Protein AF-A0A0B7C3L9-F1 (afdb_monomer)

Secondary structure (DSSP, 8-state):
-HHHHHHHHHHHHHHSS---SSPPPP----PPPHHHHHHHHT---TT-S-SSS---TT---S-----

Mean predicted aligned error: 15.74 Å

Solvent-accessible surface area (backbone atoms only — not comparable to full-atom values): 4703 Å² total; per-residue (Å²): 111,73,64,62,52,55,50,31,48,42,24,43,84,76,66,77,35,91,52,48,77,74,81,78,87,74,88,80,84,78,88,71,55,73,68,56,54,57,61,48,73,74,61,67,54,104,72,72,64,76,67,89,79,59,69,76,80,82,75,72,90,68,76,87,85,82,130

Structure (mmCIF, N/CA/C/O backbone):
data_AF-A0A0B7C3L9-F1
#
_entry.id   AF-A0A0B7C3L9-F1
#
loop_
_atom_site.group_PDB
_atom_site.id
_atom_site.type_symbol
_atom_site.label_atom_id
_atom_site.label_alt_id
_atom_site.label_comp_id
_atom_site.label_asym_id
_atom_site.label_entity_id
_atom_site.label_seq_id
_atom_site.pdbx_PDB_ins_code
_atom_site.Cartn_x
_atom_site.Cartn_y
_atom_site.Cartn_z
_atom_site.occupancy
_atom_site.B_iso_or_equiv
_atom_site.auth_seq_id
_atom_site.auth_comp_id
_atom_site.auth_asym_id
_atom_site.auth_atom_id
_atom_site.pdbx_PDB_model_num
ATOM 1 N N . VAL A 1 1 ? 2.974 -14.004 -19.643 1.00 69.75 1 VAL A N 1
ATOM 2 C CA . VAL A 1 1 ? 3.280 -12.547 -19.608 1.00 69.75 1 VAL A CA 1
ATOM 3 C C . VAL A 1 1 ? 3.235 -11.971 -18.187 1.00 69.75 1 VAL A C 1
ATOM 5 O O . VAL A 1 1 ? 4.241 -11.450 -17.735 1.00 69.75 1 VAL A O 1
ATOM 8 N N . ILE A 1 2 ? 2.147 -12.155 -17.431 1.00 83.62 2 ILE A N 1
ATOM 9 C CA . ILE A 1 2 ? 1.966 -11.672 -16.039 1.00 83.62 2 ILE A CA 1
ATOM 10 C C . ILE A 1 2 ? 3.097 -11.999 -15.040 1.00 83.62 2 ILE A C 1
ATOM 12 O O . ILE A 1 2 ? 3.441 -11.158 -14.207 1.00 83.62 2 ILE A O 1
ATOM 16 N N . CYS A 1 3 ? 3.710 -13.184 -15.128 1.00 85.06 3 CYS A N 1
ATOM 17 C CA . CYS A 1 3 ? 4.819 -13.570 -14.245 1.00 85.06 3 CYS A CA 1
ATOM 18 C C . CYS A 1 3 ? 6.091 -12.740 -14.511 1.00 85.06 3 CYS A C 1
ATOM 20 O O . CYS A 1 3 ? 6.663 -12.174 -13.582 1.00 85.06 3 CYS A O 1
ATOM 22 N N . LEU A 1 4 ? 6.471 -12.574 -15.784 1.00 85.81 4 LEU A N 1
ATOM 23 C CA . LEU A 1 4 ? 7.631 -11.769 -16.188 1.00 85.81 4 LEU A CA 1
ATOM 24 C C . LEU A 1 4 ? 7.461 -10.297 -15.796 1.00 85.81 4 LEU A C 1
ATOM 26 O O . LEU A 1 4 ? 8.388 -9.691 -15.269 1.00 85.81 4 LEU A O 1
ATOM 30 N N . SER A 1 5 ? 6.261 -9.737 -15.969 1.00 84.62 5 SER A N 1
ATOM 31 C CA . SER A 1 5 ? 5.955 -8.370 -15.529 1.00 84.62 5 SER A CA 1
ATOM 32 C C . SER A 1 5 ? 6.034 -8.215 -14.007 1.00 84.62 5 SER A C 1
ATOM 34 O O . SER A 1 5 ? 6.464 -7.180 -13.510 1.00 84.62 5 SER A O 1
ATOM 36 N N . SER A 1 6 ? 5.650 -9.246 -13.250 1.00 83.25 6 SER A N 1
ATOM 37 C CA . SER A 1 6 ? 5.761 -9.246 -11.786 1.00 83.25 6 SER A CA 1
ATOM 38 C C . SER A 1 6 ? 7.213 -9.340 -11.319 1.00 83.25 6 SER A C 1
ATOM 40 O O . SER A 1 6 ? 7.595 -8.651 -10.376 1.00 83.25 6 SER A O 1
ATOM 42 N N . LEU A 1 7 ? 8.036 -10.138 -12.002 1.00 86.38 7 LEU A N 1
ATOM 43 C CA . LEU A 1 7 ? 9.474 -10.219 -11.750 1.00 86.38 7 LEU A CA 1
ATOM 44 C C . LEU A 1 7 ? 10.176 -8.892 -12.070 1.00 86.38 7 LEU A C 1
ATOM 46 O O . LEU A 1 7 ? 10.992 -8.426 -11.279 1.00 86.38 7 LEU A O 1
ATOM 50 N N . ALA A 1 8 ? 9.814 -8.249 -13.183 1.00 87.62 8 ALA A N 1
ATOM 51 C CA . ALA A 1 8 ? 10.403 -6.980 -13.601 1.00 87.62 8 ALA A CA 1
ATOM 52 C C . ALA A 1 8 ? 10.144 -5.833 -12.605 1.00 87.62 8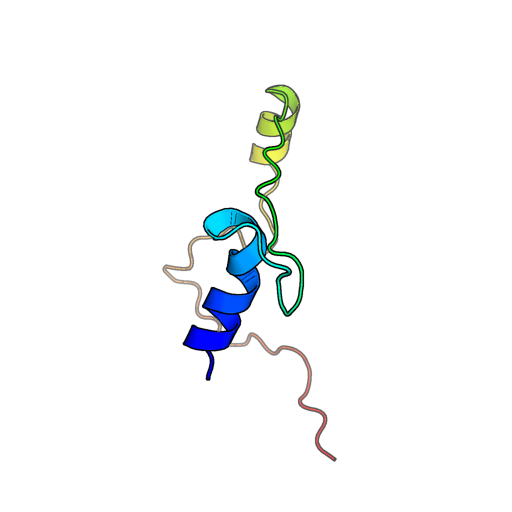 ALA A C 1
ATOM 54 O O . ALA A 1 8 ? 11.011 -4.980 -12.426 1.00 87.62 8 ALA A O 1
ATOM 55 N N . ARG A 1 9 ? 9.007 -5.838 -11.893 1.00 85.44 9 ARG A N 1
ATOM 56 C CA . ARG A 1 9 ? 8.744 -4.886 -10.794 1.00 85.44 9 ARG A CA 1
ATOM 57 C C . ARG A 1 9 ? 9.625 -5.119 -9.562 1.00 85.44 9 ARG A C 1
ATOM 59 O O . ARG A 1 9 ? 9.934 -4.172 -8.848 1.00 85.44 9 ARG A O 1
ATOM 66 N N . LYS A 1 10 ? 10.067 -6.358 -9.327 1.00 85.06 10 LYS A N 1
ATOM 67 C CA . LYS A 1 10 ? 10.943 -6.726 -8.199 1.00 85.06 10 LYS A CA 1
ATOM 68 C C . LYS A 1 10 ? 12.435 -6.600 -8.511 1.00 85.06 10 LYS A C 1
ATOM 70 O O . LYS A 1 10 ? 13.253 -6.787 -7.610 1.00 85.06 10 LYS A O 1
ATOM 75 N N . ALA A 1 11 ? 12.794 -6.276 -9.755 1.00 86.69 11 ALA A N 1
ATOM 76 C CA . ALA A 1 11 ? 14.181 -6.244 -10.209 1.00 86.69 11 ALA A CA 1
ATOM 77 C C . ALA A 1 11 ? 15.058 -5.256 -9.423 1.00 86.69 11 ALA A C 1
ATOM 79 O O . ALA A 1 11 ? 16.205 -5.577 -9.111 1.00 86.69 11 ALA A O 1
ATOM 80 N N . GLU A 1 12 ? 14.497 -4.111 -9.024 1.00 83.50 12 GLU A N 1
ATOM 81 C CA . GLU A 1 12 ? 15.226 -3.104 -8.240 1.00 83.50 12 GLU A CA 1
ATOM 82 C C . GLU A 1 12 ? 15.569 -3.618 -6.846 1.00 83.50 12 GLU A C 1
ATOM 84 O O . GLU A 1 12 ? 16.699 -3.461 -6.397 1.00 83.50 12 GLU A O 1
ATOM 89 N N . LYS A 1 13 ? 14.615 -4.287 -6.187 1.00 82.69 13 LYS A N 1
ATOM 90 C CA . LYS A 1 13 ? 14.779 -4.791 -4.817 1.00 82.69 13 LYS A CA 1
ATOM 91 C C . LYS A 1 13 ? 15.657 -6.041 -4.743 1.00 82.69 13 LYS A C 1
ATOM 93 O O . LYS A 1 13 ? 16.391 -6.201 -3.778 1.00 82.69 13 LYS A O 1
ATOM 98 N N . LEU A 1 14 ? 15.539 -6.949 -5.714 1.00 86.12 14 LEU A N 1
ATOM 99 C CA . LEU A 1 14 ? 16.181 -8.270 -5.653 1.00 86.12 14 LEU A CA 1
ATOM 100 C C . LEU A 1 14 ? 17.509 -8.347 -6.407 1.00 86.12 14 LEU A C 1
ATOM 102 O O . LEU A 1 14 ? 18.357 -9.161 -6.056 1.00 86.12 14 LEU A O 1
ATOM 106 N N . PHE A 1 15 ? 17.685 -7.539 -7.453 1.00 86.62 15 PHE A N 1
ATOM 107 C CA . PHE A 1 15 ? 18.814 -7.672 -8.376 1.00 86.62 15 PHE A CA 1
ATOM 108 C C . PHE A 1 15 ? 19.567 -6.355 -8.603 1.00 86.62 15 PHE A C 1
ATOM 110 O O . PHE A 1 15 ? 20.483 -6.319 -9.425 1.00 86.62 15 PHE A O 1
ATOM 117 N N . SER A 1 16 ? 19.190 -5.271 -7.910 1.00 84.25 16 SER A N 1
ATOM 118 C CA . SER A 1 16 ? 19.772 -3.927 -8.074 1.00 84.25 16 SER A CA 1
ATOM 119 C C . SER A 1 16 ? 19.799 -3.460 -9.538 1.00 84.25 16 SER A C 1
ATOM 121 O O . SER A 1 16 ? 20.688 -2.720 -9.963 1.00 84.25 16 SER A O 1
ATOM 123 N N . LYS A 1 17 ? 18.840 -3.931 -10.345 1.00 84.44 17 LYS A N 1
ATOM 124 C CA . LYS A 1 17 ? 18.647 -3.544 -11.748 1.00 84.44 17 LYS A CA 1
ATOM 125 C C . LYS A 1 17 ? 17.381 -2.711 -11.859 1.00 84.44 17 LYS A C 1
ATOM 127 O O . LYS A 1 17 ? 16.415 -2.986 -11.160 1.00 84.44 17 LYS A O 1
ATOM 132 N N . LYS A 1 18 ? 17.375 -1.736 -12.770 1.00 85.25 18 LYS A N 1
ATOM 133 C CA . LYS A 1 18 ? 16.211 -0.879 -13.026 1.00 85.25 18 LYS A CA 1
ATOM 134 C C . LYS A 1 18 ? 14.958 -1.723 -13.285 1.00 85.25 18 LYS A C 1
ATOM 136 O O . LYS A 1 18 ? 14.980 -2.626 -14.123 1.00 85.25 18 LYS A O 1
ATOM 141 N N . GLY A 1 19 ? 13.888 -1.420 -12.561 1.00 85.56 19 GLY A N 1
ATOM 142 C CA . GLY A 1 19 ? 12.613 -2.115 -12.651 1.00 85.56 19 GLY A CA 1
ATOM 143 C C . GLY A 1 19 ? 11.799 -1.626 -13.838 1.00 85.56 19 GLY A C 1
ATOM 144 O O . GLY A 1 19 ? 12.026 -0.537 -14.370 1.00 85.56 19 GLY A O 1
ATOM 145 N N . LEU A 1 20 ? 10.833 -2.439 -14.261 1.00 83.81 20 LEU A N 1
ATOM 146 C CA . LEU A 1 20 ? 9.882 -2.067 -15.305 1.00 83.81 20 LEU A CA 1
ATOM 147 C C . LEU A 1 20 ? 8.454 -2.166 -14.768 1.00 83.81 20 LEU A C 1
ATOM 149 O O . LEU A 1 20 ? 8.021 -3.224 -14.310 1.00 83.81 20 LEU A O 1
ATOM 153 N N . GLY A 1 21 ? 7.719 -1.061 -14.877 1.00 82.81 21 GLY A N 1
ATOM 154 C CA . GLY A 1 21 ? 6.324 -0.950 -14.462 1.00 82.81 21 GLY A CA 1
ATOM 155 C C . GLY A 1 21 ? 6.119 -0.073 -13.221 1.00 82.81 21 GLY A C 1
ATOM 156 O O . GLY A 1 21 ? 7.070 0.519 -12.713 1.00 82.81 21 GLY A O 1
ATOM 157 N N . PRO A 1 22 ? 4.867 0.047 -12.747 1.00 82.12 22 PRO A N 1
ATOM 158 C CA . PRO A 1 22 ? 4.528 0.878 -11.597 1.00 82.12 22 PRO A CA 1
ATOM 159 C C . PRO A 1 22 ? 5.253 0.428 -10.326 1.00 82.12 22 PRO A C 1
ATOM 161 O O . PRO A 1 22 ? 5.417 -0.776 -10.099 1.00 82.12 22 PRO A O 1
ATOM 164 N N . LYS A 1 23 ? 5.634 1.396 -9.482 1.00 81.81 23 LYS A N 1
ATOM 165 C CA . LYS A 1 23 ? 6.231 1.127 -8.170 1.00 81.81 23 LYS A CA 1
ATOM 166 C C . LYS A 1 23 ? 5.266 0.283 -7.330 1.00 81.81 23 LYS A C 1
ATOM 168 O O . LYS A 1 23 ? 4.077 0.584 -7.251 1.00 81.81 23 LYS A O 1
ATOM 173 N N . GLU A 1 24 ? 5.781 -0.775 -6.705 1.00 80.75 24 GLU A N 1
ATOM 174 C CA . GLU A 1 24 ? 4.993 -1.582 -5.771 1.00 80.75 24 GLU A CA 1
ATOM 175 C C . GLU A 1 2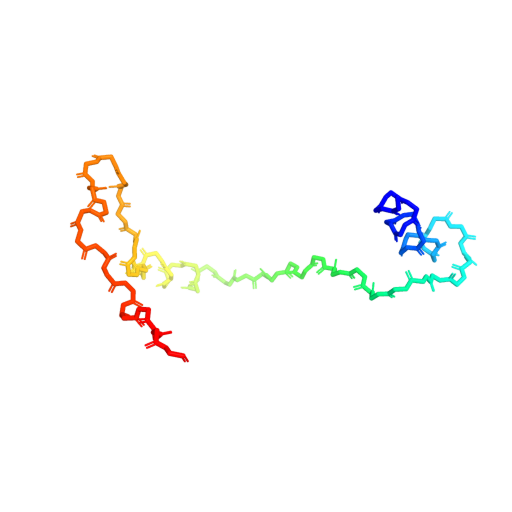4 ? 4.567 -0.742 -4.560 1.00 80.75 24 GLU A C 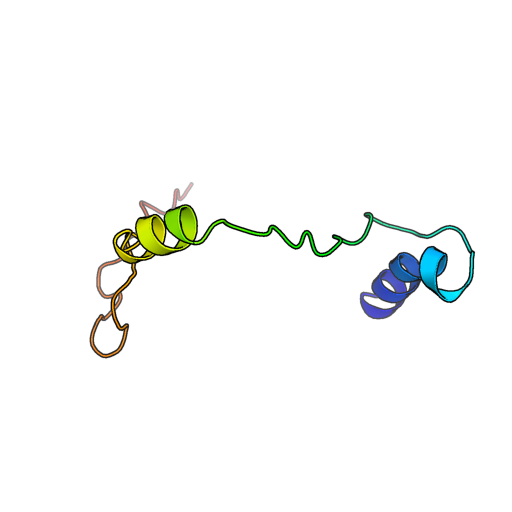1
ATOM 177 O O . GLU A 1 24 ? 5.372 0.016 -4.013 1.00 80.75 24 GLU A O 1
ATOM 182 N N . ALA A 1 25 ? 3.316 -0.902 -4.125 1.00 78.75 25 ALA A N 1
ATOM 183 C CA . ALA A 1 25 ? 2.834 -0.269 -2.907 1.00 78.75 25 ALA A CA 1
ATOM 184 C C . ALA A 1 25 ? 3.616 -0.793 -1.693 1.00 78.75 25 ALA A C 1
ATOM 186 O O . ALA A 1 25 ? 3.827 -1.998 -1.537 1.00 78.75 25 ALA A O 1
ATOM 187 N N . GLU A 1 26 ? 4.036 0.123 -0.830 1.00 79.75 26 GLU A N 1
ATOM 188 C CA . GLU A 1 26 ? 4.676 -0.200 0.440 1.00 79.75 26 GLU A CA 1
ATOM 189 C C . GLU A 1 26 ? 3.615 -0.235 1.544 1.00 79.75 26 GLU A C 1
ATOM 191 O O . GLU A 1 26 ? 2.654 0.539 1.531 1.00 79.75 26 GLU A O 1
ATOM 196 N N . SER A 1 27 ? 3.767 -1.149 2.505 1.00 79.81 27 SER A N 1
ATOM 197 C CA . SER A 1 27 ? 2.862 -1.206 3.650 1.00 79.81 27 SER A CA 1
ATOM 198 C C . SER A 1 27 ? 3.050 0.046 4.506 1.00 79.81 27 SER A C 1
ATOM 200 O O . SER A 1 27 ? 4.074 0.188 5.174 1.00 79.81 27 SER A O 1
ATOM 202 N N . GLN A 1 28 ? 2.058 0.933 4.525 1.00 80.56 28 GLN A N 1
ATOM 203 C CA . GLN A 1 28 ? 2.041 2.059 5.450 1.00 80.56 28 GLN A CA 1
ATOM 204 C C . GLN A 1 28 ? 1.395 1.612 6.763 1.00 80.56 28 GLN A C 1
ATOM 206 O O . GLN A 1 28 ? 0.174 1.670 6.916 1.00 80.56 28 GLN A O 1
ATOM 211 N N . LYS A 1 29 ? 2.213 1.144 7.710 1.00 82.38 29 LYS A N 1
ATOM 212 C CA . LYS A 1 29 ? 1.745 0.909 9.080 1.00 82.38 29 LYS A CA 1
ATOM 213 C C . LYS A 1 29 ? 1.443 2.270 9.704 1.00 82.38 29 LYS A C 1
ATOM 215 O O . LYS A 1 29 ? 2.334 3.106 9.811 1.00 82.38 29 LYS A O 1
ATOM 220 N N . ARG A 1 30 ? 0.172 2.515 10.015 1.00 81.00 30 ARG A N 1
ATOM 221 C CA . ARG A 1 30 ? -0.273 3.699 10.752 1.00 81.00 30 ARG A CA 1
ATOM 222 C C . ARG A 1 30 ? -0.583 3.251 12.168 1.00 81.00 30 ARG A C 1
ATOM 224 O O . ARG A 1 30 ? -1.432 2.380 12.346 1.00 81.00 30 ARG A O 1
ATOM 231 N N . ASP A 1 31 ? 0.110 3.831 13.135 1.00 83.12 31 ASP A N 1
ATOM 232 C CA . ASP A 1 31 ? -0.196 3.628 14.542 1.00 83.12 31 ASP A CA 1
ATOM 233 C C . ASP A 1 31 ? -1.319 4.591 14.931 1.00 83.12 31 ASP A C 1
ATOM 235 O O . ASP A 1 31 ? -1.228 5.800 14.709 1.00 83.12 31 ASP A O 1
ATOM 239 N N . PHE A 1 32 ? -2.407 4.039 15.460 1.00 84.88 32 PHE A N 1
ATOM 240 C CA . PHE A 1 32 ? -3.546 4.807 15.952 1.00 84.88 32 PHE A CA 1
ATOM 241 C C . PHE A 1 32 ? -3.497 4.853 17.474 1.00 84.88 32 PHE A C 1
ATOM 243 O O . PHE A 1 32 ? -3.124 3.869 18.116 1.00 84.88 32 PHE A O 1
ATOM 250 N N . THR A 1 33 ? -3.898 5.977 18.065 1.00 88.00 33 THR A N 1
ATOM 251 C CA . THR A 1 33 ? -3.998 6.059 19.527 1.00 88.00 33 THR A CA 1
ATOM 252 C C . THR A 1 33 ? -5.154 5.196 20.036 1.00 88.00 33 THR A C 1
ATOM 254 O O . THR A 1 33 ? -6.106 4.900 19.305 1.00 88.00 33 THR A O 1
ATOM 257 N N . ASN A 1 34 ? -5.106 4.806 21.312 1.00 82.19 34 ASN A N 1
ATOM 258 C CA . ASN A 1 34 ? -6.184 4.029 21.929 1.00 82.19 34 ASN A CA 1
ATOM 259 C C . ASN A 1 34 ? -7.534 4.759 21.851 1.00 82.19 34 ASN A C 1
ATOM 261 O O . ASN A 1 34 ? -8.573 4.131 21.646 1.00 82.19 34 ASN A O 1
ATOM 265 N N . GLU A 1 35 ? -7.531 6.088 21.955 1.00 81.19 35 GLU A N 1
ATOM 266 C CA . GLU A 1 35 ? -8.729 6.916 21.821 1.00 81.19 35 GLU A CA 1
ATOM 267 C C . GLU A 1 35 ? -9.305 6.858 20.402 1.00 81.19 35 GLU A C 1
ATOM 269 O O . GLU A 1 35 ? -10.521 6.742 20.254 1.00 81.19 35 GLU A O 1
ATOM 274 N N . GLN A 1 36 ? -8.455 6.885 19.368 1.00 81.06 36 GLN A N 1
ATOM 275 C CA . GLN A 1 36 ? -8.872 6.768 17.964 1.00 81.06 36 GLN A CA 1
ATOM 276 C C . GLN A 1 36 ? -9.451 5.384 17.657 1.00 81.06 36 GLN A C 1
ATOM 278 O O . GLN A 1 36 ? -10.492 5.277 17.009 1.00 81.06 36 GLN A O 1
ATOM 283 N N . LEU A 1 37 ? -8.817 4.324 18.165 1.00 82.38 37 LEU A N 1
ATOM 284 C CA . LEU A 1 37 ? -9.321 2.957 18.023 1.00 82.38 37 LEU A CA 1
ATOM 285 C C . LEU A 1 37 ? -10.679 2.792 18.717 1.00 82.38 37 LEU A C 1
ATOM 287 O O . LEU A 1 37 ? -11.602 2.232 18.127 1.00 82.38 37 LEU A O 1
ATOM 291 N N . ARG A 1 38 ? -10.836 3.337 19.931 1.00 80.88 38 ARG A N 1
ATOM 292 C CA . ARG A 1 38 ? -12.102 3.316 20.683 1.00 80.88 38 ARG A CA 1
ATOM 293 C C . ARG A 1 38 ? -13.201 4.121 19.990 1.00 80.88 38 ARG A C 1
ATOM 295 O O . ARG A 1 38 ? -14.338 3.664 19.941 1.00 80.88 38 ARG A O 1
ATOM 302 N N . ALA A 1 39 ? -12.874 5.278 19.414 1.00 80.12 39 ALA A N 1
ATOM 303 C CA . ALA A 1 39 ? -13.818 6.065 18.619 1.00 80.12 39 ALA A CA 1
ATOM 304 C C . ALA A 1 39 ? -14.308 5.300 17.372 1.00 80.12 39 ALA A C 1
ATOM 306 O O . ALA A 1 39 ? -15.465 5.439 16.983 1.00 80.12 39 ALA A O 1
ATOM 307 N N . GLY A 1 40 ? -13.461 4.448 16.785 1.00 76.12 40 GLY A N 1
ATOM 308 C CA . GLY A 1 40 ? -13.814 3.591 15.651 1.00 76.12 40 GLY A CA 1
ATOM 309 C C . GLY A 1 40 ? -14.746 2.423 15.988 1.00 76.12 40 GLY A C 1
ATOM 310 O O . GLY A 1 40 ? -15.484 1.977 15.116 1.00 76.12 40 GLY A O 1
ATOM 311 N N . GLN A 1 41 ? -14.769 1.945 17.238 1.00 75.06 41 GLN A N 1
ATOM 312 C CA . GLN A 1 41 ? -15.594 0.793 17.645 1.00 75.06 41 GLN A CA 1
ATOM 313 C C . GLN A 1 41 ? -17.103 1.056 17.532 1.00 75.06 41 GLN A C 1
ATOM 315 O O . GLN A 1 41 ? -17.873 0.117 17.348 1.00 75.06 41 GLN A O 1
ATOM 320 N N . GLY A 1 42 ? -17.525 2.321 17.626 1.00 69.88 42 GLY A N 1
ATOM 321 C CA . GLY A 1 42 ? -18.922 2.726 17.444 1.00 69.88 42 GLY A CA 1
ATOM 322 C C . GLY A 1 42 ? -19.310 3.013 15.991 1.00 69.88 42 GLY A C 1
ATOM 323 O O . GLY A 1 42 ? -20.491 3.192 15.700 1.00 69.88 42 GLY A O 1
ATOM 324 N N . ILE A 1 43 ? -18.341 3.067 15.070 1.00 69.06 43 ILE A N 1
ATOM 325 C CA . ILE A 1 43 ? -18.581 3.365 13.656 1.00 69.06 43 ILE A CA 1
ATOM 326 C C . ILE A 1 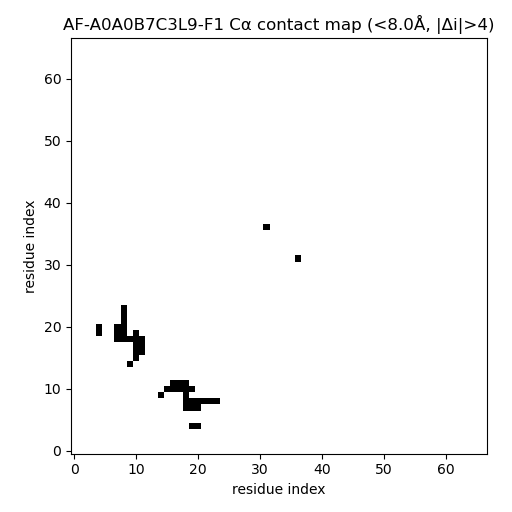43 ? -18.875 2.051 12.932 1.00 69.06 43 ILE A C 1
ATOM 328 O O . ILE A 1 43 ? -18.001 1.379 12.387 1.00 69.06 43 ILE A O 1
ATOM 332 N N . ILE A 1 44 ? -20.151 1.683 12.931 1.00 65.69 44 ILE A N 1
ATOM 333 C CA . ILE A 1 44 ? -20.685 0.593 12.119 1.00 65.69 44 ILE A CA 1
ATOM 334 C C . ILE A 1 44 ? -20.792 1.134 10.689 1.00 65.69 44 ILE A C 1
ATOM 336 O O . ILE A 1 44 ? -21.649 1.963 10.390 1.00 65.69 44 ILE A O 1
ATOM 340 N N . GLY A 1 45 ? -19.877 0.719 9.806 1.00 64.31 45 GLY A N 1
ATOM 341 C CA . GLY A 1 45 ? -19.971 1.042 8.380 1.00 64.31 45 GLY A CA 1
ATOM 342 C C . GLY A 1 45 ? -21.319 0.593 7.806 1.00 64.31 45 GLY A C 1
ATOM 343 O O . GLY A 1 45 ? -21.942 -0.318 8.341 1.00 64.31 45 GLY A O 1
ATOM 344 N N . LEU A 1 46 ? -21.760 1.186 6.693 1.00 63.00 46 LEU A N 1
ATOM 345 C CA . LEU A 1 46 ? -23.078 0.949 6.070 1.00 63.00 46 LEU A CA 1
ATOM 346 C C . LEU A 1 46 ? -23.378 -0.534 5.723 1.00 63.00 46 LEU A C 1
ATOM 348 O O . LEU A 1 46 ? -24.490 -0.873 5.341 1.00 63.00 46 LEU A O 1
ATOM 352 N N . GLN A 1 47 ? -22.401 -1.429 5.892 1.00 59.44 47 GLN A N 1
ATOM 353 C CA . GLN A 1 47 ? -22.523 -2.873 5.712 1.00 59.44 47 GLN A CA 1
ATOM 354 C C . GLN A 1 47 ? -21.919 -3.689 6.876 1.00 59.44 47 GLN A C 1
ATOM 356 O O . GLN A 1 47 ? -21.573 -4.858 6.711 1.00 59.44 47 GLN A O 1
ATOM 361 N N . ALA A 1 48 ? -21.743 -3.096 8.057 1.00 60.78 48 ALA A N 1
ATOM 362 C CA . ALA A 1 48 ? -21.295 -3.809 9.250 1.00 60.78 48 ALA A CA 1
ATOM 363 C C . ALA A 1 48 ? -22.488 -4.542 9.890 1.00 60.78 48 ALA A C 1
ATOM 365 O O . ALA A 1 48 ? -23.042 -4.156 10.914 1.00 60.78 48 ALA A O 1
ATOM 366 N N . GLY A 1 49 ? -22.887 -5.624 9.226 1.00 58.72 49 GLY A N 1
ATOM 367 C CA . GLY A 1 49 ? -23.833 -6.632 9.684 1.00 58.72 49 GLY A CA 1
ATOM 368 C C . GLY A 1 49 ? -23.383 -8.006 9.185 1.00 58.72 49 GLY A C 1
ATOM 369 O O . GLY A 1 49 ? -22.629 -8.119 8.220 1.00 58.72 49 GLY A O 1
ATOM 370 N N . SER A 1 50 ? -23.806 -9.076 9.854 1.00 55.88 50 SER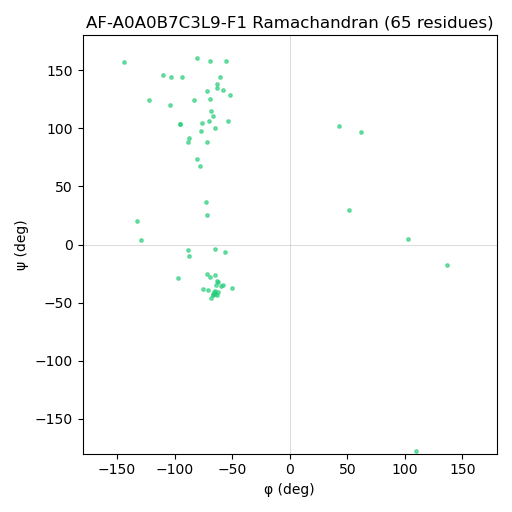 A N 1
ATOM 371 C CA . SER A 1 50 ? -23.527 -10.436 9.388 1.00 55.88 50 SER A CA 1
ATOM 372 C C . SER A 1 50 ? -24.313 -10.724 8.104 1.00 55.88 50 SER A C 1
ATOM 374 O O . SER A 1 50 ? -25.539 -10.661 8.107 1.00 55.88 50 SER A O 1
ATOM 376 N N . ASN A 1 51 ? -23.629 -11.132 7.028 1.00 57.62 51 ASN A N 1
ATOM 377 C CA . ASN A 1 51 ? -24.266 -11.604 5.785 1.00 57.62 51 ASN A CA 1
ATOM 378 C C . ASN A 1 51 ? -25.072 -12.907 5.967 1.00 57.62 51 ASN A C 1
ATOM 380 O O . ASN A 1 51 ? -25.682 -13.397 5.018 1.00 57.62 51 ASN A O 1
ATOM 384 N N . LYS A 1 52 ? -25.060 -13.515 7.160 1.00 53.28 52 LYS A N 1
ATOM 385 C CA . LYS A 1 52 ? -25.688 -14.811 7.448 1.00 53.28 52 LYS A CA 1
ATOM 386 C C . LYS A 1 52 ? -27.208 -14.644 7.614 1.00 53.28 52 LYS A C 1
ATOM 388 O O . LYS A 1 52 ? -27.737 -14.758 8.712 1.00 53.28 52 LYS A O 1
ATOM 393 N N . GLY A 1 53 ? -27.878 -14.308 6.512 1.00 58.09 53 GLY A N 1
ATOM 394 C CA . GLY A 1 53 ? -29.319 -14.045 6.417 1.00 58.09 53 GLY A CA 1
ATOM 395 C C . GLY A 1 53 ? -29.674 -12.821 5.564 1.00 58.09 53 GLY A C 1
ATOM 396 O O . GLY A 1 53 ? -30.804 -12.714 5.103 1.00 58.09 53 GLY A O 1
ATOM 397 N N . ALA A 1 54 ? -28.714 -11.928 5.305 1.00 56.19 54 ALA A N 1
ATOM 398 C CA . ALA A 1 54 ? -28.898 -10.821 4.375 1.00 56.19 54 ALA A CA 1
ATOM 399 C C . ALA A 1 54 ? -28.793 -11.350 2.937 1.00 56.19 54 ALA A C 1
ATOM 401 O O . ALA A 1 54 ? -27.698 -11.556 2.412 1.00 56.19 54 ALA A O 1
ATOM 402 N N . ASN A 1 55 ? -29.931 -11.611 2.295 1.00 59.41 55 ASN A N 1
ATOM 403 C CA . ASN A 1 55 ? -29.945 -11.793 0.853 1.00 59.41 55 ASN A CA 1
ATOM 404 C C . ASN A 1 55 ? -29.723 -10.419 0.196 1.00 59.41 55 ASN A C 1
ATOM 406 O O . ASN A 1 55 ? -30.370 -9.435 0.531 1.00 59.41 55 ASN A O 1
ATOM 410 N N . ALA A 1 56 ? -28.818 -10.324 -0.778 1.00 61.41 56 ALA A N 1
ATOM 411 C CA . ALA A 1 56 ? -28.699 -9.134 -1.632 1.00 61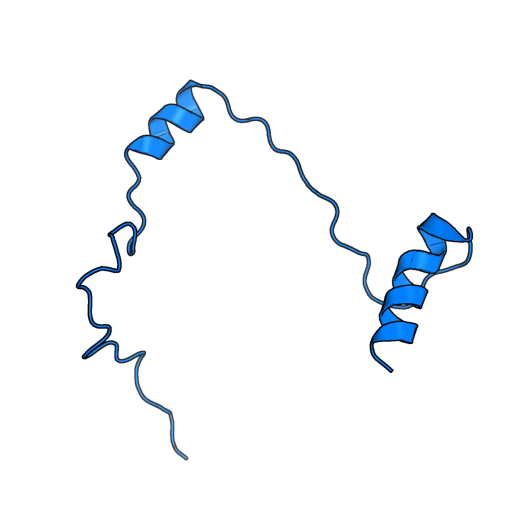.41 56 ALA A CA 1
ATOM 412 C C . ALA A 1 56 ? -29.882 -9.021 -2.625 1.00 61.41 56 ALA A C 1
ATOM 414 O O . ALA A 1 56 ? -29.752 -8.462 -3.715 1.00 61.41 56 ALA A O 1
ATOM 415 N N . SER A 1 57 ? -31.033 -9.605 -2.286 1.00 54.25 57 SER A N 1
ATOM 416 C CA . SER A 1 57 ? -32.232 -9.620 -3.110 1.00 54.25 57 SER A CA 1
ATOM 417 C C . SER A 1 57 ? -32.810 -8.208 -3.137 1.00 54.25 57 SER A C 1
ATOM 419 O O . SER A 1 57 ? -33.353 -7.734 -2.147 1.00 54.25 57 SER A O 1
ATOM 421 N N . GLY A 1 58 ? -32.652 -7.523 -4.271 1.00 58.50 58 GLY A N 1
ATOM 422 C CA . GLY A 1 58 ? -33.092 -6.136 -4.451 1.00 58.50 58 GLY A CA 1
ATOM 423 C C . GLY A 1 58 ? -31.976 -5.088 -4.394 1.00 58.50 58 GLY A C 1
ATOM 424 O O . GLY A 1 58 ? -32.272 -3.899 -4.498 1.00 58.50 58 GLY A O 1
ATOM 425 N N . MET A 1 59 ? -30.702 -5.488 -4.289 1.00 59.00 59 ME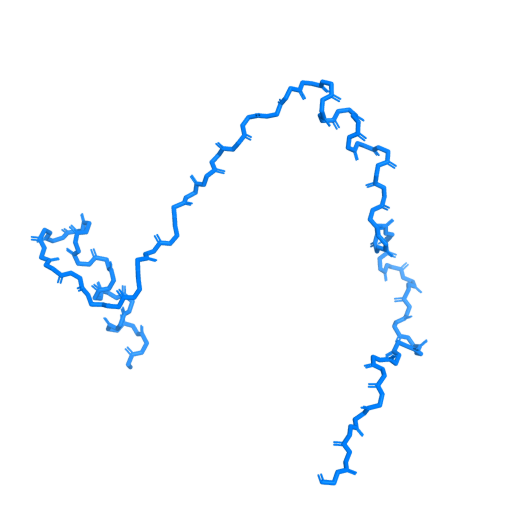T A N 1
ATOM 426 C CA . MET A 1 59 ? -29.571 -4.563 -4.433 1.00 59.00 59 MET A CA 1
ATOM 427 C C . MET A 1 59 ? -29.427 -4.146 -5.909 1.00 59.00 59 MET A C 1
ATOM 429 O O . MET A 1 59 ? -28.744 -4.792 -6.699 1.00 59.00 59 MET A O 1
ATOM 433 N N . ASN A 1 60 ? -30.136 -3.088 -6.304 1.00 63.19 60 ASN A N 1
ATOM 434 C CA . ASN A 1 60 ? -30.065 -2.495 -7.637 1.00 63.19 60 ASN A CA 1
ATOM 435 C C . ASN A 1 60 ? -29.072 -1.323 -7.613 1.00 63.19 60 ASN A C 1
ATOM 437 O O . ASN A 1 60 ? -29.398 -0.242 -7.126 1.00 63.19 60 ASN A O 1
ATOM 441 N N . PHE A 1 61 ? -27.868 -1.526 -8.158 1.00 67.81 61 PHE A N 1
ATOM 442 C CA . PHE A 1 61 ? -26.836 -0.489 -8.323 1.00 67.81 61 PHE A CA 1
ATOM 443 C C . PHE A 1 61 ? -27.158 0.525 -9.436 1.00 67.81 61 PHE A C 1
ATOM 445 O O . PHE A 1 61 ? -26.257 0.974 -10.132 1.00 67.81 61 PHE A O 1
ATOM 452 N N . GLY A 1 62 ? -28.430 0.890 -9.612 1.00 60.50 62 GLY A N 1
ATOM 453 C CA . GLY A 1 62 ? -28.855 1.966 -10.500 1.00 60.50 62 GLY A CA 1
ATOM 454 C C . GLY A 1 62 ? -28.507 1.740 -11.974 1.00 60.50 62 GLY A C 1
ATOM 455 O O . GLY A 1 62 ? -27.431 2.093 -12.431 1.00 60.50 62 GLY A O 1
ATOM 456 N N . ASN A 1 63 ? -29.489 1.226 -12.714 1.00 57.91 63 ASN A N 1
ATOM 457 C CA . ASN A 1 63 ? -29.677 1.291 -14.168 1.00 57.91 63 ASN A CA 1
ATOM 458 C C . ASN A 1 63 ? -28.427 1.073 -15.050 1.00 57.91 63 ASN A C 1
ATOM 460 O O . ASN A 1 63 ? -27.654 1.995 -15.319 1.00 57.91 63 ASN A O 1
ATOM 464 N N . SER A 1 64 ? -28.304 -0.132 -15.620 1.00 61.53 64 SER A N 1
ATOM 465 C CA . SER A 1 64 ? -27.488 -0.352 -16.815 1.00 61.53 64 SER A CA 1
ATOM 466 C C . SER A 1 64 ? -27.931 0.641 -17.888 1.00 61.53 64 SER A C 1
ATOM 468 O O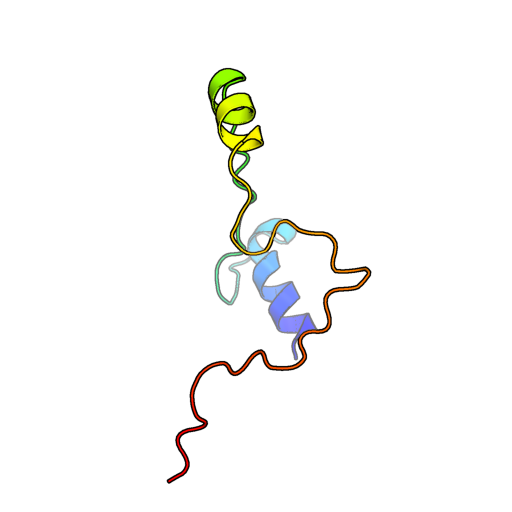 . SER A 1 64 ? -29.013 0.501 -18.464 1.00 61.53 64 SER A O 1
ATOM 470 N N . ARG A 1 65 ? -27.123 1.669 -18.147 1.00 61.22 65 ARG A N 1
ATOM 471 C CA . ARG A 1 65 ? -27.319 2.518 -19.319 1.00 61.22 65 ARG A CA 1
ATOM 472 C C . ARG A 1 65 ? -27.086 1.645 -20.549 1.00 61.22 65 ARG A C 1
ATOM 474 O O . ARG A 1 65 ? -25.947 1.356 -20.892 1.00 61.22 65 ARG A O 1
ATOM 481 N N . HIS A 1 66 ? -28.178 1.196 -21.155 1.00 51.12 66 HIS A N 1
ATOM 482 C CA . HIS A 1 66 ? -28.202 0.615 -22.488 1.00 51.12 66 HIS A CA 1
ATOM 483 C C . HIS A 1 66 ? -28.574 1.732 -23.468 1.00 51.12 66 HIS A C 1
ATOM 485 O O . HIS A 1 66 ? -29.730 2.152 -23.507 1.00 51.12 66 HIS A O 1
ATOM 491 N N . MET A 1 67 ? -27.580 2.237 -24.198 1.00 51.53 67 MET A N 1
ATOM 492 C CA . MET A 1 67 ? -27.599 2.448 -25.651 1.00 51.53 67 MET A CA 1
ATOM 493 C C . MET A 1 67 ? -26.164 2.700 -26.108 1.00 51.53 67 MET A C 1
ATOM 495 O O . MET A 1 67 ? -25.506 3.561 -25.481 1.00 51.53 67 MET A O 1
#

Foldseek 3Di:
DVVVLVVQLCCCVPPVDHGDDDHDDDDDDDDDDPVRVVVCVPDCDPPNDDCPPDDCVPVDPDDDPDD

Organism: NCBI:txid1028688

Radius of gyration: 21.79 Å; Cα contacts (8 Å, |Δi|>4): 22; chains: 1; bounding box: 53×22×48 Å

Sequence (67 aa):
VICLSSLARKAEKLFSKKGLGPKEAESQKRDFTNEQLRAGQGIIGLQAGSNKGANASGMNFGNSRHM

InterPro domains:
  IPR000557 Calponin repeat [PF00402] (44-67)
  IPR000557 Calponin repeat [PS51122] (44-67)
  IPR003096 Smooth muscle protein/calponin [PR00888] (32-45)
  IPR003096 Smooth muscle protein/calponin [PR00888] (45-60)
  IPR036872 CH domain superfamily [SSF47576] (2-54)
  IPR050606 Calponin-like [PTHR47385] (3-67)

pLDDT: mean 73.87, std 1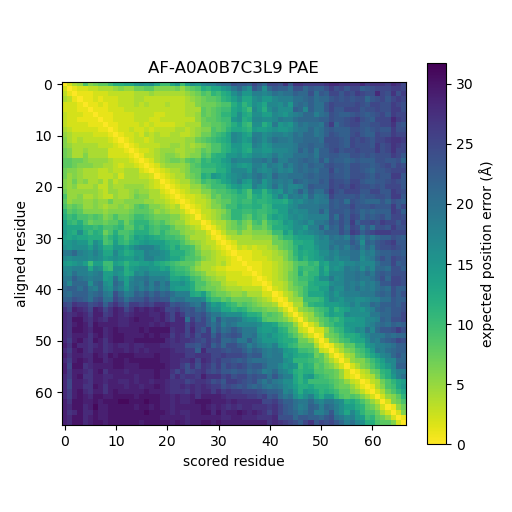1.79, range [51.12, 88.0]